Protein AF-A0A1P8NI81-F1 (afdb_monomer_lite)

pLDDT: mean 75.32, std 18.17, range [35.47, 97.44]

Radius of gyration: 16.67 Å; chains: 1; bounding box: 42×32×52 Å

Structure (mmCIF, N/CA/C/O backbone):
data_AF-A0A1P8NI81-F1
#
_entry.id   AF-A0A1P8NI81-F1
#
loop_
_atom_site.group_PDB
_atom_site.id
_atom_site.type_symbol
_atom_site.label_atom_id
_atom_site.label_alt_id
_atom_site.label_comp_id
_atom_site.label_asym_id
_atom_site.label_entity_id
_atom_site.label_seq_id
_atom_site.pdbx_PDB_ins_code
_atom_site.Cartn_x
_atom_site.Cartn_y
_atom_site.Cartn_z
_atom_site.occupancy
_atom_site.B_iso_or_equiv
_atom_site.auth_seq_id
_atom_site.auth_comp_id
_atom_site.auth_asym_id
_atom_site.auth_atom_id
_atom_site.pdbx_PDB_model_num
ATOM 1 N N . MET A 1 1 ? -16.068 -10.847 -36.412 1.00 41.38 1 MET A N 1
ATOM 2 C CA . MET A 1 1 ? -16.273 -10.519 -34.987 1.00 41.38 1 MET A CA 1
ATOM 3 C C . MET A 1 1 ? -14.932 -10.114 -34.403 1.00 41.38 1 MET A C 1
ATOM 5 O O . MET A 1 1 ? -14.066 -10.968 -34.270 1.00 41.38 1 MET A O 1
ATOM 9 N N . SER A 1 2 ? -14.713 -8.822 -34.163 1.00 49.78 2 SER A N 1
ATOM 10 C CA . SER A 1 2 ? -13.496 -8.338 -33.508 1.00 49.78 2 SER A CA 1
ATOM 11 C C . SER A 1 2 ? -13.609 -8.620 -32.011 1.00 49.78 2 SER A C 1
ATOM 13 O O . SER A 1 2 ? -14.360 -7.936 -31.317 1.00 49.78 2 SER A O 1
ATOM 15 N N . ARG A 1 3 ? -12.886 -9.623 -31.500 1.00 52.06 3 ARG A N 1
ATOM 16 C CA . ARG A 1 3 ? -12.558 -9.634 -30.069 1.00 52.06 3 ARG A CA 1
ATOM 17 C C . ARG A 1 3 ? -11.789 -8.346 -29.798 1.00 52.06 3 ARG A C 1
ATOM 19 O O . ARG A 1 3 ? -10.776 -8.092 -30.446 1.00 52.06 3 ARG A O 1
ATOM 26 N N . SER A 1 4 ? -12.344 -7.498 -28.944 1.00 59.03 4 SER A N 1
ATOM 27 C CA . SER A 1 4 ? -11.747 -6.221 -28.570 1.00 59.03 4 SER A CA 1
ATOM 28 C C . SER A 1 4 ? -10.329 -6.459 -28.041 1.00 59.03 4 SER A C 1
ATOM 30 O O . SER A 1 4 ? -10.131 -7.331 -27.197 1.00 59.03 4 SER A O 1
ATOM 32 N N . LEU A 1 5 ? -9.345 -5.682 -28.509 1.00 53.53 5 LEU A N 1
ATOM 33 C CA . LEU A 1 5 ? -7.965 -5.700 -27.995 1.00 53.53 5 LEU A CA 1
ATOM 34 C C . LEU A 1 5 ? -7.909 -5.559 -26.456 1.00 53.53 5 LEU A C 1
ATOM 36 O O . LEU A 1 5 ? -6.962 -6.025 -25.827 1.00 53.53 5 LEU A O 1
ATOM 40 N N . ALA A 1 6 ? -8.940 -4.955 -25.853 1.00 54.12 6 ALA A N 1
ATOM 41 C CA . ALA A 1 6 ? -9.062 -4.758 -24.413 1.00 54.12 6 ALA A CA 1
ATOM 42 C C . ALA A 1 6 ? -9.201 -6.068 -23.613 1.00 54.12 6 ALA A C 1
ATOM 44 O O . ALA A 1 6 ? -8.798 -6.099 -22.458 1.00 54.12 6 ALA A O 1
ATOM 45 N N . GLU A 1 7 ? -9.692 -7.166 -24.205 1.00 54.12 7 GLU A N 1
ATOM 46 C CA . GLU A 1 7 ? -9.741 -8.470 -23.514 1.00 54.12 7 GLU A CA 1
ATOM 47 C C . GLU A 1 7 ? -8.351 -9.117 -23.348 1.00 54.12 7 GLU A C 1
ATOM 49 O O . GLU A 1 7 ? -8.210 -10.099 -22.620 1.00 54.12 7 GLU A O 1
ATOM 54 N N . GLN A 1 8 ? -7.311 -8.599 -24.015 1.00 63.72 8 GLN A N 1
ATOM 55 C CA . GLN A 1 8 ? -5.968 -9.195 -24.001 1.00 63.72 8 GLN A CA 1
ATOM 56 C C . GLN A 1 8 ? -4.977 -8.458 -23.096 1.00 63.72 8 GLN A C 1
ATOM 58 O O . GLN A 1 8 ? -3.987 -9.058 -22.670 1.00 63.72 8 GLN A O 1
ATOM 63 N N . PHE A 1 9 ? -5.230 -7.187 -22.776 1.00 72.94 9 PHE A N 1
ATOM 64 C CA . PHE A 1 9 ? -4.355 -6.412 -21.905 1.00 72.94 9 PHE A CA 1
ATOM 65 C C . PHE A 1 9 ? -4.721 -6.635 -20.435 1.00 72.94 9 PHE A C 1
ATOM 67 O O . PHE A 1 9 ? -5.835 -6.355 -20.003 1.00 72.94 9 PHE A O 1
ATOM 74 N N . ASN A 1 10 ? -3.764 -7.129 -19.654 1.00 76.75 10 ASN A N 1
ATOM 75 C CA . ASN A 1 10 ? -3.894 -7.283 -18.211 1.00 76.75 10 ASN A CA 1
ATOM 76 C C . ASN A 1 10 ? -2.634 -6.707 -17.561 1.00 76.75 10 ASN A C 1
ATOM 78 O O . ASN A 1 10 ? -1.549 -7.271 -17.713 1.00 76.75 10 ASN A O 1
ATOM 82 N N . VAL A 1 11 ? -2.788 -5.596 -16.839 1.00 76.19 11 VAL A N 1
ATOM 83 C CA . VAL A 1 11 ? -1.671 -4.904 -16.182 1.00 76.19 11 VAL A CA 1
ATOM 84 C C . VAL A 1 11 ? -0.916 -5.819 -15.214 1.00 76.19 11 VAL A C 1
ATOM 86 O O . VAL A 1 11 ? 0.306 -5.775 -15.184 1.00 76.19 11 VAL A O 1
ATOM 89 N N . PHE A 1 12 ? -1.592 -6.747 -14.529 1.00 78.62 12 PHE A N 1
ATOM 90 C CA . PHE A 1 12 ? -0.947 -7.716 -13.638 1.00 78.62 12 PHE A CA 1
ATOM 91 C C . PHE A 1 12 ? -0.084 -8.735 -14.395 1.00 78.62 12 PHE A C 1
ATOM 93 O O . PH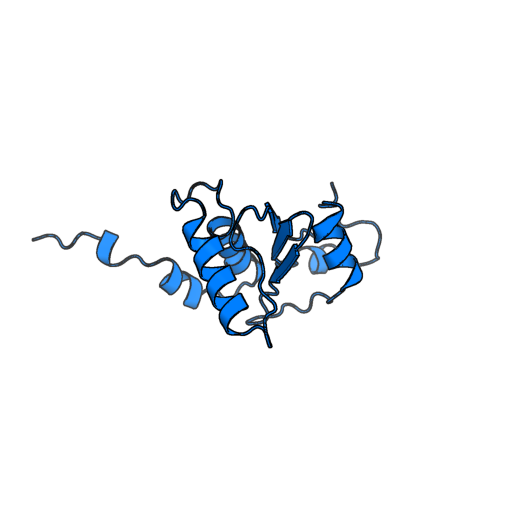E A 1 12 ? 0.948 -9.162 -13.884 1.00 78.62 12 PHE A O 1
ATOM 100 N N . ARG A 1 13 ? -0.448 -9.096 -15.637 1.00 77.44 13 ARG A N 1
ATOM 101 C CA . ARG A 1 13 ? 0.423 -9.918 -16.500 1.00 77.44 13 ARG A CA 1
ATOM 102 C C . ARG A 1 13 ? 1.669 -9.153 -16.933 1.00 77.44 13 ARG A C 1
ATOM 104 O O . ARG A 1 13 ? 2.735 -9.745 -17.007 1.00 77.44 13 ARG A O 1
ATOM 111 N N . VAL A 1 14 ? 1.542 -7.853 -17.200 1.00 77.25 14 VAL A N 1
ATOM 112 C CA . VAL A 1 14 ? 2.695 -6.993 -17.510 1.00 77.25 14 VAL A CA 1
ATOM 113 C C . VAL A 1 14 ? 3.596 -6.855 -16.281 1.00 77.25 14 VAL A C 1
ATOM 115 O O . VAL A 1 14 ? 4.801 -7.052 -16.392 1.00 77.25 14 VAL A O 1
ATOM 118 N N . MET A 1 15 ? 3.012 -6.608 -15.105 1.00 76.88 15 MET A N 1
ATOM 119 C CA . MET A 1 15 ? 3.740 -6.520 -13.836 1.00 76.88 15 MET A CA 1
ATOM 120 C C . MET A 1 15 ? 4.484 -7.812 -13.492 1.00 76.88 15 MET A C 1
ATOM 122 O O . MET A 1 15 ? 5.591 -7.740 -12.980 1.00 76.88 15 MET A O 1
ATOM 126 N N . HIS A 1 16 ? 3.943 -8.988 -13.824 1.00 74.62 16 HIS A N 1
ATOM 127 C CA . HIS A 1 16 ? 4.644 -10.261 -13.617 1.00 74.62 16 HIS A CA 1
ATOM 128 C C . HIS A 1 16 ? 5.995 -10.348 -14.353 1.00 74.62 16 HIS A C 1
ATOM 130 O O . HIS A 1 16 ? 6.876 -11.092 -13.934 1.00 74.62 16 HIS A O 1
ATOM 136 N N . HIS A 1 17 ? 6.170 -9.589 -15.439 1.00 73.00 17 HIS A N 1
ATOM 137 C CA . HIS A 1 17 ? 7.429 -9.502 -16.182 1.00 73.00 17 HIS A CA 1
ATOM 138 C C . HIS A 1 17 ? 8.306 -8.312 -15.761 1.00 73.00 17 HIS A C 1
ATOM 140 O O . HIS A 1 17 ? 9.407 -8.158 -16.286 1.00 73.00 17 HIS A O 1
ATOM 146 N N . GLY A 1 18 ? 7.827 -7.459 -14.852 1.00 67.62 18 GLY A N 1
ATOM 147 C CA . GLY A 1 18 ? 8.597 -6.346 -14.315 1.00 67.62 18 GLY A CA 1
ATOM 148 C C . GLY A 1 18 ? 9.697 -6.848 -13.384 1.00 67.62 18 GLY A C 1
ATOM 149 O O . GLY A 1 18 ? 9.441 -7.653 -12.496 1.00 67.62 18 GLY A O 1
ATOM 150 N N . THR A 1 19 ? 10.920 -6.362 -13.580 1.00 66.38 19 THR A N 1
ATOM 151 C CA . THR A 1 19 ? 12.090 -6.726 -12.763 1.00 66.38 19 THR A CA 1
ATOM 152 C C . THR A 1 19 ? 12.579 -5.585 -11.874 1.00 66.38 19 THR A C 1
ATOM 154 O O . THR A 1 19 ? 13.544 -5.770 -11.146 1.00 66.38 19 THR A O 1
ATOM 157 N N . HIS A 1 20 ? 11.946 -4.409 -11.939 1.00 72.38 20 HIS A N 1
ATOM 158 C CA . HIS A 1 20 ? 12.334 -3.229 -11.165 1.00 72.38 20 HIS A CA 1
ATOM 159 C C . HIS A 1 20 ? 11.371 -2.994 -10.000 1.00 72.38 20 HIS A C 1
ATOM 161 O O . HIS A 1 20 ? 10.186 -2.720 -10.224 1.00 72.38 20 HIS A O 1
ATOM 167 N N . GLU A 1 21 ? 11.902 -3.057 -8.777 1.00 73.88 21 GLU A N 1
ATOM 168 C CA . GLU A 1 21 ? 11.172 -2.909 -7.513 1.00 73.88 21 GLU A CA 1
ATOM 169 C C . GLU A 1 21 ? 10.314 -1.635 -7.503 1.00 73.88 21 GLU A C 1
ATOM 171 O O . GLU A 1 21 ? 9.089 -1.693 -7.354 1.00 73.88 21 GLU A O 1
ATOM 176 N N . LYS A 1 22 ? 10.932 -0.498 -7.838 1.00 76.44 22 LYS A N 1
ATOM 177 C CA . LYS A 1 22 ? 10.281 0.813 -7.924 1.00 76.44 22 LYS A CA 1
ATOM 178 C C . LYS A 1 22 ? 9.107 0.882 -8.900 1.00 76.44 22 LYS A C 1
ATOM 180 O O . LYS A 1 22 ? 8.103 1.535 -8.621 1.00 76.44 22 LYS A O 1
ATOM 185 N N . GLN A 1 23 ? 9.198 0.231 -10.062 1.00 78.00 23 GLN A N 1
ATOM 186 C CA . GLN A 1 23 ? 8.113 0.2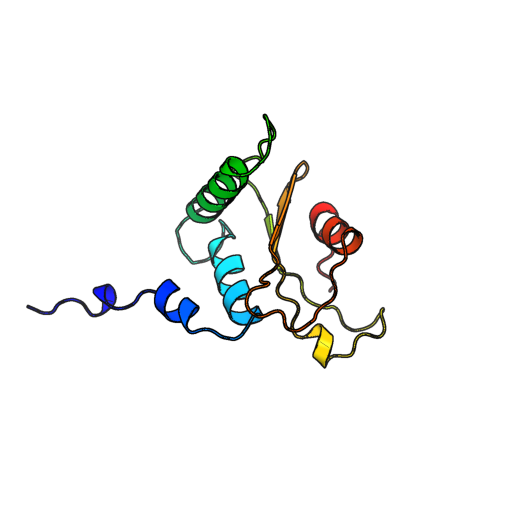64 -11.053 1.00 78.00 23 GLN A CA 1
ATOM 187 C C . GLN A 1 23 ? 6.878 -0.480 -10.545 1.00 78.00 23 GLN A C 1
ATOM 189 O O . GLN A 1 23 ? 5.755 -0.008 -10.726 1.00 78.00 23 GLN A O 1
ATOM 194 N N . LEU A 1 24 ? 7.091 -1.621 -9.890 1.00 80.81 24 LEU A N 1
ATOM 195 C CA . LEU A 1 24 ? 6.021 -2.390 -9.270 1.00 80.81 24 LEU A CA 1
ATOM 196 C C . LEU A 1 24 ? 5.399 -1.612 -8.110 1.00 80.81 24 LEU A C 1
ATOM 198 O O . LEU A 1 24 ? 4.175 -1.482 -8.062 1.00 80.81 24 LEU A O 1
ATOM 202 N N . SER A 1 25 ? 6.222 -1.018 -7.245 1.00 83.81 25 SER A N 1
ATOM 203 C CA . SER A 1 25 ? 5.735 -0.211 -6.128 1.00 83.81 25 SER A CA 1
ATOM 204 C C . SER A 1 25 ? 4.956 1.020 -6.574 1.00 83.81 25 SER A C 1
ATOM 206 O O . SER A 1 25 ? 3.917 1.301 -5.993 1.00 83.81 25 SER A O 1
ATOM 208 N N . ASN A 1 26 ? 5.343 1.691 -7.663 1.00 85.75 26 ASN A N 1
ATOM 209 C CA . ASN A 1 26 ? 4.554 2.798 -8.216 1.00 85.75 26 ASN A CA 1
ATOM 210 C C . ASN A 1 26 ? 3.138 2.355 -8.618 1.00 85.75 26 ASN A C 1
ATOM 212 O O . ASN A 1 26 ? 2.166 3.071 -8.374 1.00 85.75 26 ASN A O 1
ATOM 216 N N . VAL A 1 27 ? 3.002 1.175 -9.235 1.00 88.12 27 VAL A N 1
ATOM 217 C CA . VAL A 1 27 ? 1.685 0.651 -9.626 1.00 88.12 27 VAL A CA 1
ATOM 218 C C . VAL A 1 27 ? 0.876 0.247 -8.396 1.00 88.12 27 VAL A C 1
ATOM 220 O O . VAL A 1 27 ? -0.313 0.557 -8.331 1.00 88.12 27 VAL A O 1
ATOM 223 N N . PHE A 1 28 ? 1.494 -0.390 -7.399 1.00 89.81 28 PHE A N 1
ATOM 224 C CA . PHE A 1 28 ? 0.806 -0.722 -6.150 1.00 89.81 28 PHE A CA 1
ATOM 225 C C . PHE A 1 28 ? 0.406 0.527 -5.364 1.00 89.81 28 PHE A C 1
ATOM 227 O O . PHE A 1 28 ? -0.736 0.609 -4.927 1.00 89.81 28 PHE A O 1
ATOM 234 N N . ALA A 1 29 ? 1.278 1.528 -5.242 1.00 91.38 29 ALA A N 1
ATOM 235 C CA . ALA A 1 29 ? 0.970 2.797 -4.590 1.00 91.38 29 ALA A CA 1
ATOM 236 C C . ALA A 1 29 ? -0.180 3.522 -5.303 1.00 91.38 29 ALA A C 1
ATOM 238 O O . ALA A 1 29 ? -1.082 4.042 -4.644 1.00 91.38 29 ALA A O 1
ATOM 239 N N . TRP A 1 30 ? -0.196 3.495 -6.643 1.00 92.50 30 TRP A N 1
ATOM 240 C CA . TRP A 1 30 ? -1.313 3.997 -7.442 1.00 92.50 30 TRP A CA 1
ATOM 241 C C . TRP A 1 30 ? -2.607 3.238 -7.138 1.00 92.50 30 TRP A C 1
ATOM 243 O O . TRP A 1 30 ? -3.594 3.885 -6.818 1.00 92.50 30 TRP A O 1
ATOM 253 N N . LEU A 1 31 ? -2.602 1.899 -7.161 1.00 94.00 31 LEU A N 1
ATOM 254 C CA . LEU A 1 31 ? -3.786 1.068 -6.886 1.00 94.00 31 LEU A CA 1
ATOM 255 C C . LEU A 1 31 ? -4.292 1.168 -5.436 1.00 94.00 31 LEU A C 1
ATOM 257 O O . LEU A 1 31 ? -5.491 1.063 -5.193 1.00 94.00 31 LEU A O 1
ATOM 261 N N . LEU A 1 32 ? -3.397 1.334 -4.460 1.00 94.56 32 LEU A N 1
ATOM 262 C CA . LEU A 1 32 ? -3.734 1.420 -3.035 1.00 94.56 32 LEU A CA 1
ATOM 263 C C . LEU A 1 32 ? -4.288 2.798 -2.648 1.00 94.56 32 LEU A C 1
ATOM 265 O O . LEU A 1 32 ? -4.930 2.926 -1.600 1.00 94.56 32 LEU A O 1
ATOM 269 N N . ASN A 1 33 ? -4.035 3.834 -3.450 1.00 94.88 33 ASN A N 1
ATOM 270 C CA . ASN A 1 33 ? -4.511 5.184 -3.188 1.00 94.88 33 ASN A CA 1
ATOM 271 C C . ASN A 1 33 ? -5.959 5.351 -3.667 1.00 94.88 33 ASN A C 1
ATOM 273 O O . ASN A 1 33 ? -6.212 5.582 -4.841 1.00 94.88 33 ASN A O 1
ATOM 277 N N . SER A 1 34 ? -6.907 5.362 -2.728 1.00 95.25 34 SER A N 1
ATOM 278 C CA . SER A 1 34 ? -8.345 5.494 -3.018 1.00 95.25 34 SER A CA 1
ATOM 279 C C . SER A 1 34 ? -8.761 6.756 -3.789 1.00 95.25 34 SER A C 1
ATOM 281 O O . SER A 1 34 ? -9.871 6.815 -4.318 1.00 95.25 34 SER A O 1
ATOM 283 N N . THR A 1 35 ? -7.885 7.761 -3.863 1.00 94.12 35 THR A N 1
ATOM 284 C CA . THR A 1 35 ? -8.110 9.027 -4.580 1.00 94.12 35 THR A CA 1
ATOM 285 C C . THR A 1 35 ? -7.408 9.095 -5.939 1.00 94.12 35 THR A C 1
ATOM 287 O O . THR A 1 35 ? -7.478 10.118 -6.619 1.00 94.12 35 THR A O 1
ATOM 290 N N . ALA A 1 36 ? -6.708 8.032 -6.341 1.00 93.56 36 ALA A N 1
ATOM 291 C CA . ALA A 1 36 ? -5.965 7.997 -7.587 1.00 93.56 36 ALA A CA 1
ATOM 292 C C . ALA A 1 36 ? -6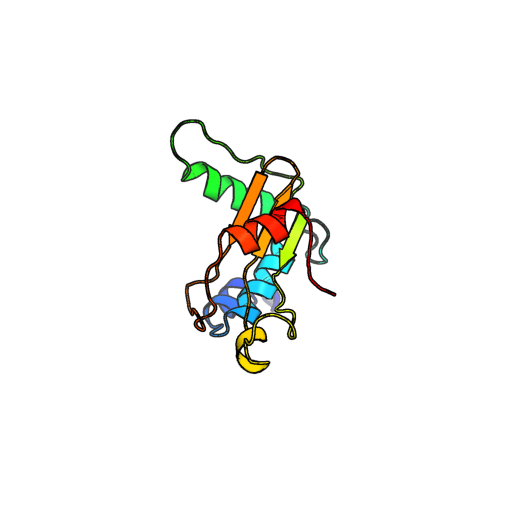.863 7.792 -8.820 1.00 93.56 36 ALA A C 1
ATOM 294 O O . ALA A 1 36 ? -8.050 7.477 -8.750 1.00 93.56 36 ALA A O 1
ATOM 295 N N . SER A 1 37 ? -6.257 7.966 -9.993 1.00 94.94 37 SER A N 1
ATOM 296 C CA . SER A 1 37 ? -6.931 7.976 -11.297 1.00 94.94 37 SER A CA 1
ATOM 297 C C . SER A 1 37 ? -7.390 6.606 -11.819 1.00 94.94 37 SER A C 1
ATOM 299 O O . SER A 1 37 ? -7.793 6.514 -12.973 1.00 94.94 37 SER A O 1
ATOM 301 N N . HIS A 1 38 ? -7.325 5.537 -11.020 1.00 92.75 38 HIS A N 1
ATOM 302 C CA . HIS A 1 38 ? -7.769 4.202 -11.445 1.00 92.75 38 HIS A CA 1
ATOM 303 C C . HIS A 1 38 ? -9.289 3.985 -11.332 1.00 92.75 38 HIS A C 1
ATOM 305 O O . HIS A 1 38 ? 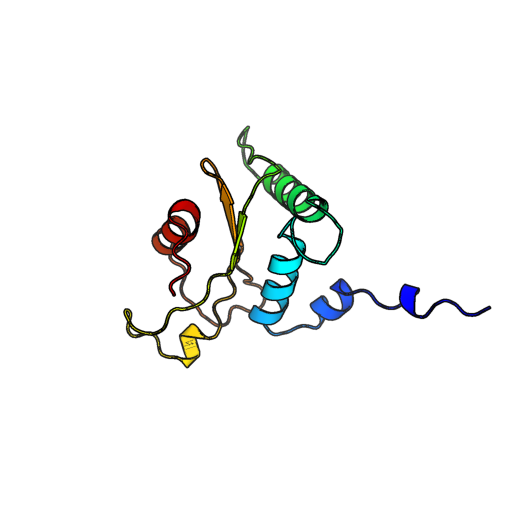-9.767 2.936 -11.749 1.00 92.75 38 HIS A O 1
ATOM 311 N N . GLU A 1 39 ? -10.047 4.924 -10.748 1.00 94.06 39 GLU A N 1
ATOM 312 C CA . GLU A 1 39 ? -11.524 4.884 -10.649 1.00 94.06 39 GLU A CA 1
ATOM 313 C C . GLU A 1 39 ? -12.104 3.675 -9.879 1.00 94.06 39 GLU A C 1
ATOM 315 O O . GLU A 1 39 ? -13.289 3.365 -9.980 1.00 94.06 39 GLU A O 1
ATOM 320 N N . LEU A 1 40 ? -11.292 3.006 -9.052 1.00 94.19 40 LEU A N 1
ATOM 321 C CA . LEU A 1 40 ? -11.727 1.852 -8.238 1.00 94.19 40 LEU A CA 1
ATOM 322 C C . LEU A 1 40 ? -12.156 2.243 -6.814 1.00 94.19 40 LEU A C 1
ATOM 324 O O . LEU A 1 40 ? -12.497 1.367 -6.019 1.00 94.19 40 LEU A O 1
ATOM 328 N N . GLY A 1 41 ? -12.109 3.535 -6.469 1.00 95.50 41 GLY A N 1
ATOM 329 C CA . GLY A 1 41 ? -12.291 3.992 -5.090 1.00 95.50 41 GLY A CA 1
ATOM 330 C C . GLY A 1 41 ? -11.316 3.287 -4.142 1.00 95.50 41 GLY A C 1
ATOM 331 O O . GLY A 1 41 ? -10.160 3.063 -4.487 1.00 95.50 41 GLY A O 1
ATOM 332 N N . ASP A 1 42 ? -11.781 2.876 -2.964 1.00 96.19 42 ASP A N 1
ATOM 333 C CA . ASP A 1 42 ? -10.978 2.141 -1.978 1.00 96.19 42 ASP A CA 1
ATOM 334 C C . ASP A 1 42 ? -10.995 0.613 -2.165 1.00 96.19 42 ASP A C 1
ATOM 336 O O . ASP A 1 42 ? -10.438 -0.106 -1.336 1.00 96.19 42 ASP A O 1
ATOM 340 N N . ALA A 1 43 ? -11.589 0.087 -3.245 1.00 96.94 43 ALA A N 1
ATOM 341 C CA . ALA A 1 43 ? -11.815 -1.351 -3.403 1.00 96.94 43 ALA A CA 1
ATOM 342 C C . ALA A 1 43 ? -10.520 -2.176 -3.311 1.00 96.94 43 ALA A C 1
ATOM 344 O O . ALA A 1 43 ? -10.487 -3.197 -2.624 1.00 96.94 43 ALA A O 1
ATOM 345 N N . PHE A 1 44 ? -9.445 -1.723 -3.963 1.00 95.50 44 PHE A N 1
ATOM 346 C CA . PHE A 1 44 ? -8.153 -2.411 -3.921 1.00 95.50 44 PHE A CA 1
ATOM 347 C C . PHE A 1 44 ? -7.519 -2.340 -2.523 1.00 95.50 44 PHE A C 1
ATOM 349 O O . PHE A 1 44 ? -7.081 -3.364 -2.000 1.00 95.50 44 PHE A O 1
ATOM 356 N N . GLN A 1 45 ? -7.541 -1.163 -1.883 1.00 95.88 45 GLN A N 1
ATOM 357 C CA . GLN A 1 45 ? -7.073 -0.974 -0.504 1.00 95.88 45 GLN A CA 1
ATOM 358 C C . GLN A 1 45 ? -7.822 -1.901 0.470 1.00 95.88 45 GLN A C 1
ATOM 360 O O . GLN A 1 45 ? -7.199 -2.553 1.307 1.00 95.88 45 GLN A O 1
ATOM 365 N N . ARG A 1 46 ? -9.147 -2.022 0.318 1.00 97.44 46 ARG A N 1
ATOM 366 C CA . ARG A 1 46 ? -10.000 -2.875 1.152 1.00 97.44 46 ARG A CA 1
ATOM 367 C C . ARG A 1 46 ? -9.661 -4.354 0.998 1.00 97.44 46 ARG A C 1
ATOM 369 O O . ARG A 1 46 ? -9.443 -5.023 2.001 1.00 97.44 46 ARG A O 1
ATOM 376 N N . ILE A 1 47 ? -9.566 -4.844 -0.241 1.00 97.00 47 ILE A N 1
ATOM 377 C CA . ILE A 1 47 ? -9.201 -6.241 -0.544 1.00 97.00 47 ILE A CA 1
ATOM 378 C C . ILE A 1 47 ? -7.820 -6.572 0.031 1.00 97.00 47 ILE A C 1
ATOM 380 O O . ILE A 1 47 ? -7.619 -7.637 0.613 1.00 97.00 47 ILE A O 1
ATOM 384 N N . PHE A 1 48 ? -6.868 -5.649 -0.104 1.00 95.50 48 PHE A N 1
ATOM 385 C CA . PHE A 1 48 ? -5.524 -5.822 0.432 1.00 95.50 48 PHE A CA 1
ATOM 386 C C . PHE A 1 48 ? -5.524 -5.937 1.966 1.00 95.50 48 PHE A C 1
ATOM 388 O O . PHE A 1 48 ? -4.942 -6.871 2.517 1.00 95.50 48 PHE A O 1
ATOM 395 N N . LEU A 1 49 ? -6.232 -5.045 2.665 1.00 96.38 49 LEU A N 1
ATOM 396 C CA . LEU A 1 49 ? -6.340 -5.070 4.130 1.00 96.38 49 LEU A CA 1
ATOM 397 C C . LEU A 1 49 ? -7.150 -6.266 4.649 1.00 96.38 49 LEU A C 1
ATOM 399 O O . LEU A 1 49 ? -6.858 -6.782 5.726 1.00 96.38 49 LEU A O 1
ATOM 403 N N . GLU A 1 50 ? -8.148 -6.733 3.897 1.00 96.69 50 GLU A N 1
ATOM 404 C CA . GLU A 1 50 ? -8.848 -7.992 4.175 1.00 96.69 50 GLU A CA 1
ATOM 405 C C . GLU A 1 50 ? -7.875 -9.167 4.128 1.00 96.69 50 GLU A C 1
ATOM 407 O O . GLU A 1 50 ? -7.800 -9.930 5.088 1.00 96.69 50 GLU A O 1
ATOM 412 N N . ARG A 1 51 ? -7.046 -9.243 3.079 1.00 95.31 51 ARG A N 1
ATOM 413 C CA . ARG A 1 51 ? -6.044 -10.302 2.945 1.00 95.31 51 ARG A CA 1
ATOM 414 C C . ARG A 1 51 ? -5.023 -10.293 4.082 1.00 95.31 51 ARG A C 1
ATOM 416 O O . ARG A 1 51 ? -4.661 -11.368 4.550 1.00 95.31 51 ARG A O 1
ATOM 423 N N . ILE A 1 52 ? -4.575 -9.116 4.527 1.00 93.94 52 ILE A N 1
ATOM 424 C CA . ILE A 1 52 ? -3.686 -8.995 5.696 1.00 93.94 52 ILE A CA 1
ATOM 425 C C . ILE A 1 52 ? -4.402 -9.486 6.953 1.00 93.94 52 ILE A C 1
ATOM 427 O O . ILE A 1 52 ? -3.851 -10.288 7.699 1.00 93.94 52 ILE A O 1
ATOM 431 N N . ASN A 1 53 ? -5.634 -9.029 7.181 1.00 95.38 53 ASN A N 1
ATOM 432 C CA . ASN A 1 53 ? -6.416 -9.409 8.355 1.00 95.38 53 ASN A CA 1
ATOM 433 C C . ASN A 1 53 ? -6.664 -10.917 8.455 1.00 95.38 53 ASN A C 1
ATOM 435 O O . ASN A 1 53 ? -6.713 -11.432 9.569 1.00 95.38 53 ASN A O 1
ATOM 439 N N . ASP A 1 54 ? -6.801 -11.614 7.326 1.00 94.25 54 ASP A N 1
ATOM 440 C CA . ASP A 1 54 ? -6.956 -13.072 7.298 1.00 94.25 54 ASP A CA 1
ATOM 441 C C . ASP A 1 54 ? -5.705 -13.819 7.798 1.00 94.25 54 ASP A C 1
ATOM 443 O O . ASP A 1 54 ? -5.811 -14.958 8.247 1.00 94.25 54 ASP A O 1
ATOM 447 N N . GLU A 1 55 ? -4.533 -13.179 7.753 1.00 92.88 55 GLU A N 1
ATOM 448 C CA . GLU A 1 55 ? -3.252 -13.735 8.213 1.00 92.88 55 GLU A CA 1
ATOM 449 C C . GLU A 1 55 ? -2.852 -13.239 9.616 1.00 92.88 55 GLU A C 1
ATOM 451 O O . GLU A 1 55 ? -1.894 -13.742 10.208 1.00 92.88 55 GLU A O 1
ATOM 456 N N . LEU A 1 56 ? -3.566 -12.257 10.182 1.00 90.56 56 LEU A N 1
ATOM 457 C CA . LEU A 1 56 ? -3.248 -11.734 11.509 1.00 90.56 56 LEU A CA 1
ATOM 458 C C . LEU A 1 56 ? -3.683 -12.703 12.621 1.00 90.56 56 LEU A C 1
ATOM 460 O O . LEU A 1 56 ? -4.786 -13.256 12.596 1.00 90.56 56 LEU A O 1
ATOM 464 N N . PRO A 1 57 ? -2.860 -12.877 13.669 1.00 89.19 57 PRO A N 1
ATOM 465 C CA . PRO A 1 57 ? -3.207 -13.745 14.780 1.00 89.19 57 PRO A CA 1
ATOM 466 C C . PRO A 1 57 ? -4.338 -13.165 15.647 1.00 89.19 57 PRO A C 1
ATOM 468 O O . PRO A 1 57 ? -4.331 -11.998 16.044 1.00 89.19 57 PRO A O 1
ATOM 471 N N . GLY A 1 58 ? -5.280 -14.044 16.006 1.00 71.50 58 GLY A N 1
ATOM 472 C CA . GLY A 1 58 ? -6.121 -13.978 17.208 1.00 71.50 58 GLY A CA 1
ATOM 473 C C . GLY A 1 58 ? -6.764 -12.629 17.548 1.00 71.50 58 GLY A C 1
ATOM 474 O O . GLY A 1 58 ? -6.376 -11.997 18.525 1.00 71.50 58 GLY A O 1
ATOM 475 N N . GLY A 1 59 ? -7.798 -12.221 16.804 1.00 75.12 59 GLY A N 1
ATOM 476 C CA . GLY A 1 59 ? -8.670 -11.087 17.159 1.00 75.12 59 GLY A CA 1
ATOM 477 C C . GLY A 1 59 ? -8.108 -9.699 16.836 1.00 75.12 59 GLY A C 1
ATOM 478 O O . GLY A 1 59 ? -8.858 -8.723 16.868 1.00 75.12 59 GLY A O 1
ATOM 479 N N . SER A 1 60 ? -6.831 -9.610 16.462 1.00 85.56 60 SER A N 1
ATOM 480 C CA . SER A 1 60 ? -6.241 -8.390 15.915 1.00 85.56 60 SER A CA 1
ATOM 481 C C . SER A 1 60 ? -6.809 -8.138 14.523 1.00 85.56 60 SER A C 1
ATOM 483 O O . SER A 1 60 ? -6.718 -8.999 13.651 1.00 85.56 60 SER A O 1
ATOM 485 N N . ARG A 1 61 ? -7.413 -6.967 14.309 1.00 92.56 61 ARG A N 1
ATOM 486 C CA . ARG A 1 61 ? -7.882 -6.544 12.987 1.00 92.56 61 ARG A CA 1
ATOM 487 C C . ARG A 1 61 ? -7.492 -5.104 12.735 1.00 92.56 61 ARG A C 1
ATOM 489 O O . ARG A 1 61 ? -7.793 -4.216 13.529 1.00 92.56 61 ARG A O 1
ATOM 496 N N . LEU A 1 62 ? -6.874 -4.889 11.590 1.00 94.44 62 LEU A N 1
ATOM 497 C CA . LEU A 1 62 ? -6.685 -3.581 11.010 1.00 94.44 62 LEU A CA 1
ATOM 498 C C . LEU A 1 62 ? -8.033 -3.063 10.495 1.00 94.44 62 LEU A C 1
ATOM 500 O O . LEU A 1 62 ? -8.801 -3.828 9.893 1.00 94.44 62 LEU A O 1
ATOM 504 N N . PRO A 1 63 ? -8.326 -1.765 10.675 1.00 96.06 63 PRO A N 1
ATOM 505 C CA . PRO A 1 63 ? -9.386 -1.108 9.928 1.00 96.06 63 PRO A CA 1
ATOM 506 C C . PRO A 1 63 ? -9.209 -1.336 8.422 1.00 96.06 63 PRO A C 1
ATOM 508 O O . PRO A 1 63 ? -8.084 -1.512 7.961 1.00 96.06 63 PRO A O 1
ATOM 511 N N . LEU A 1 64 ? -10.302 -1.318 7.659 1.00 96.06 64 LEU A N 1
ATOM 512 C CA . LEU A 1 64 ? -10.294 -1.653 6.227 1.00 96.06 64 LEU A CA 1
ATOM 513 C C . LEU A 1 64 ? -10.283 -0.436 5.289 1.00 96.06 64 LEU A C 1
ATOM 515 O O . LEU A 1 64 ? -10.303 -0.604 4.074 1.00 96.06 64 LEU A O 1
ATOM 519 N N . SER A 1 65 ? -10.307 0.779 5.836 1.00 93.75 65 SER A N 1
ATOM 520 C CA . SER A 1 65 ? -10.454 2.005 5.051 1.00 93.75 65 SER A CA 1
ATOM 521 C C . SER A 1 65 ? -9.798 3.211 5.720 1.00 93.75 65 SER A C 1
ATOM 523 O O . SER A 1 65 ? -9.366 3.157 6.882 1.00 93.75 65 SER A O 1
ATOM 525 N N . ASN A 1 66 ? -9.784 4.319 4.973 1.00 93.81 66 ASN A N 1
ATOM 526 C CA . ASN A 1 66 ? -9.241 5.620 5.360 1.00 93.81 66 ASN A CA 1
ATOM 527 C C . ASN A 1 66 ? -7.728 5.612 5.60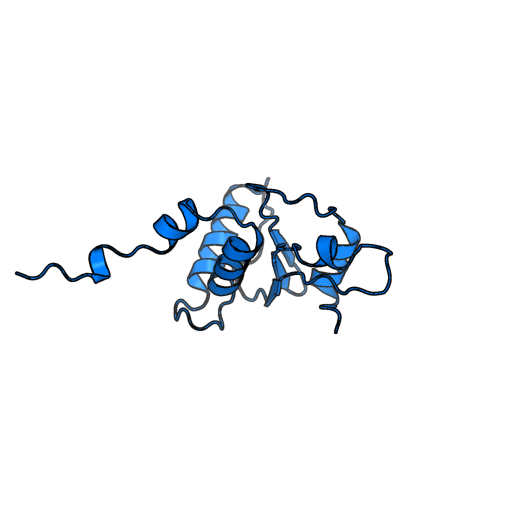2 1.00 93.81 66 ASN A C 1
ATOM 529 O O . ASN A 1 66 ? -7.237 6.409 6.401 1.00 93.81 66 ASN A O 1
ATOM 533 N N . TYR A 1 67 ? -6.991 4.735 4.917 1.00 94.88 67 TYR A N 1
ATOM 534 C CA . TYR A 1 67 ? -5.538 4.829 4.914 1.00 94.88 67 TYR A CA 1
ATOM 535 C C . TYR A 1 67 ? -5.093 5.834 3.863 1.00 94.88 67 TYR A C 1
ATOM 537 O O . TYR A 1 67 ? -5.468 5.749 2.688 1.00 94.88 67 TYR A O 1
ATOM 545 N N . ARG A 1 68 ? -4.244 6.759 4.295 1.00 93.69 68 ARG A N 1
ATOM 546 C CA . ARG A 1 68 ? -3.390 7.539 3.412 1.00 93.69 68 ARG A CA 1
ATOM 547 C C . ARG A 1 68 ? -2.269 6.638 2.906 1.00 93.69 68 ARG A C 1
ATOM 549 O O . ARG A 1 68 ? -1.729 5.851 3.674 1.00 93.69 68 ARG A O 1
ATOM 556 N N . VAL A 1 69 ? -1.911 6.786 1.637 1.00 91.50 69 VAL A N 1
ATOM 557 C CA . VAL A 1 69 ? -0.788 6.067 1.028 1.00 91.50 69 VAL A CA 1
ATOM 558 C C . VAL A 1 69 ? 0.374 7.032 0.841 1.00 91.50 69 VAL A C 1
ATOM 560 O O . VAL A 1 69 ? 0.200 8.118 0.286 1.00 91.50 69 VAL A O 1
ATOM 563 N N . VAL A 1 70 ? 1.546 6.634 1.317 1.00 86.75 70 VAL A N 1
ATOM 564 C CA . VAL A 1 70 ? 2.826 7.302 1.084 1.00 86.75 70 VAL A CA 1
ATOM 565 C C . VAL A 1 70 ? 3.763 6.276 0.490 1.00 86.75 70 VAL A C 1
ATOM 567 O O . VAL A 1 70 ? 3.804 5.142 0.953 1.00 86.75 70 VAL A O 1
ATOM 570 N N . GLN A 1 71 ? 4.508 6.678 -0.525 1.00 80.81 71 GLN A N 1
ATOM 571 C CA . GLN A 1 71 ? 5.656 5.916 -0.972 1.00 80.81 71 GLN A CA 1
ATOM 572 C C . GLN A 1 71 ? 6.887 6.584 -0.394 1.00 80.81 71 GLN A C 1
ATOM 574 O O . GLN A 1 71 ? 7.005 7.813 -0.426 1.00 80.81 71 GLN A O 1
ATOM 579 N N . GLU A 1 72 ? 7.762 5.781 0.179 1.00 70.56 72 GLU A N 1
ATOM 580 C CA . GLU A 1 72 ? 9.026 6.286 0.648 1.00 70.56 72 GLU A CA 1
ATOM 581 C C . GLU A 1 72 ? 9.854 6.784 -0.538 1.00 70.56 72 GLU A C 1
ATOM 583 O O . GLU A 1 72 ? 9.986 6.127 -1.568 1.00 70.56 72 GLU A O 1
ATOM 588 N N . VAL A 1 73 ? 10.371 7.999 -0.399 1.00 62.78 73 VAL A N 1
ATOM 589 C CA . VAL A 1 73 ? 11.301 8.604 -1.344 1.00 62.78 73 VAL A CA 1
ATOM 590 C C . VAL A 1 73 ? 12.543 8.890 -0.532 1.00 62.78 73 VAL A C 1
ATOM 592 O O . VAL A 1 73 ? 12.452 9.523 0.521 1.00 62.78 73 VAL A O 1
ATOM 595 N N . ALA A 1 74 ? 13.702 8.420 -0.979 1.00 52.53 74 ALA A N 1
ATOM 596 C CA . ALA A 1 74 ? 14.918 8.787 -0.287 1.00 52.53 74 ALA A CA 1
ATOM 597 C C . ALA A 1 74 ? 15.171 10.285 -0.445 1.00 52.53 74 ALA A C 1
ATOM 599 O O . ALA A 1 74 ? 15.270 10.819 -1.552 1.00 52.53 74 ALA A O 1
ATOM 600 N N . THR A 1 75 ? 15.307 10.956 0.687 1.00 45.06 75 THR A N 1
ATOM 601 C CA . THR A 1 75 ? 15.786 12.328 0.748 1.00 45.06 75 THR A CA 1
ATOM 602 C C . THR A 1 75 ? 17.294 12.316 0.940 1.00 45.06 75 THR A C 1
ATOM 604 O O . THR A 1 75 ? 17.804 12.109 2.040 1.00 45.06 75 THR A O 1
ATOM 607 N N . GLU A 1 76 ? 18.023 12.514 -0.147 1.00 47.22 76 GLU A N 1
ATOM 608 C CA . GLU A 1 76 ? 19.467 12.729 -0.140 1.00 47.22 76 GLU A CA 1
ATOM 609 C C . GLU A 1 76 ? 19.827 14.048 0.561 1.00 47.22 76 GLU A C 1
ATOM 611 O O . GLU A 1 76 ? 19.614 15.113 -0.013 1.00 47.22 76 GLU A O 1
ATOM 616 N N . ALA A 1 77 ? 20.382 13.976 1.781 1.00 41.69 77 ALA A N 1
ATOM 617 C CA . ALA A 1 77 ? 21.461 14.865 2.261 1.00 41.69 77 ALA A CA 1
ATOM 618 C C . ALA A 1 77 ? 21.954 14.573 3.694 1.00 41.69 77 ALA A C 1
ATOM 620 O O . ALA A 1 77 ? 23.037 15.041 4.038 1.00 41.69 77 ALA A O 1
ATOM 621 N N . ASN A 1 78 ? 21.218 13.848 4.549 1.00 44.44 78 ASN A N 1
ATOM 622 C CA . ASN A 1 78 ? 21.548 13.822 5.989 1.00 44.44 78 ASN A CA 1
ATOM 623 C C . ASN A 1 78 ? 22.156 12.525 6.548 1.00 44.44 78 ASN A C 1
ATOM 625 O O . ASN A 1 78 ? 22.603 12.546 7.691 1.00 44.44 78 ASN A O 1
ATOM 629 N N . GLU A 1 79 ? 22.238 11.429 5.784 1.00 48.47 79 GLU A N 1
ATOM 630 C CA . GLU A 1 79 ? 22.651 10.126 6.351 1.00 48.47 79 GLU A CA 1
ATOM 631 C C . GLU A 1 79 ? 23.768 9.392 5.589 1.00 48.47 79 GLU A C 1
ATOM 633 O O . GLU A 1 79 ? 24.009 8.214 5.823 1.00 48.47 79 GLU A O 1
ATOM 638 N N . GLY A 1 80 ? 24.500 10.067 4.695 1.00 46.59 80 GLY A N 1
ATOM 639 C CA . GLY A 1 80 ? 25.683 9.473 4.044 1.00 46.59 80 GLY A CA 1
ATOM 640 C C . GLY A 1 80 ? 25.393 8.302 3.091 1.00 46.59 80 GLY A C 1
ATOM 641 O O . GLY A 1 80 ? 26.323 7.617 2.669 1.00 46.59 80 GLY A O 1
ATOM 642 N N . ILE A 1 81 ? 24.122 8.088 2.745 1.00 46.28 81 ILE A N 1
ATOM 643 C CA . ILE A 1 81 ? 23.677 7.229 1.645 1.00 46.28 81 ILE A CA 1
ATOM 644 C C . ILE A 1 81 ? 23.980 7.980 0.338 1.00 46.28 81 ILE A C 1
ATOM 646 O O . ILE A 1 81 ? 23.824 9.198 0.288 1.00 46.28 81 ILE A O 1
ATOM 650 N N . SER A 1 82 ? 24.517 7.295 -0.674 1.00 47.72 82 SER A N 1
ATOM 651 C CA . SER A 1 82 ? 24.799 7.908 -1.976 1.00 47.72 82 SER A CA 1
ATOM 652 C C . SER A 1 82 ? 23.516 8.073 -2.794 1.00 47.72 82 SER A C 1
ATOM 654 O O . SER A 1 82 ? 22.660 7.191 -2.754 1.00 47.72 82 SER A O 1
ATOM 656 N N . VAL A 1 83 ? 23.453 9.127 -3.625 1.00 50.00 83 VAL A N 1
ATOM 657 C CA . VAL A 1 83 ? 22.352 9.455 -4.573 1.00 50.00 83 VAL A CA 1
ATOM 658 C C . VAL A 1 83 ? 21.811 8.249 -5.327 1.00 50.00 83 VAL A C 1
ATOM 660 O O . VAL A 1 83 ? 20.627 8.170 -5.640 1.00 50.00 83 VAL A O 1
ATOM 663 N N . GLU A 1 84 ? 22.683 7.290 -5.600 1.00 48.59 84 GLU A N 1
ATOM 664 C CA . GLU A 1 84 ? 22.379 6.054 -6.307 1.00 48.59 84 GLU A CA 1
ATOM 665 C C . GLU A 1 84 ? 21.642 5.024 -5.429 1.00 48.59 84 GLU A C 1
ATOM 667 O O . GLU A 1 84 ? 20.727 4.377 -5.923 1.00 48.59 84 GLU A O 1
ATOM 672 N N . ALA A 1 85 ? 21.966 4.912 -4.137 1.00 44.91 85 ALA A N 1
ATOM 673 C CA . ALA A 1 85 ? 21.296 4.027 -3.173 1.00 44.91 85 ALA A CA 1
ATOM 674 C C . ALA A 1 85 ? 19.983 4.621 -2.624 1.00 44.91 85 ALA A C 1
ATOM 676 O O . ALA A 1 85 ? 19.066 3.900 -2.244 1.00 44.91 85 ALA A O 1
ATOM 677 N N . ALA A 1 86 ? 19.860 5.946 -2.629 1.00 47.53 86 ALA A N 1
ATOM 678 C CA . ALA A 1 86 ? 18.617 6.657 -2.361 1.00 47.53 86 ALA A CA 1
ATOM 679 C C . ALA A 1 86 ? 17.580 6.519 -3.499 1.00 47.53 86 ALA A C 1
ATOM 681 O O . ALA A 1 86 ? 16.368 6.580 -3.291 1.00 47.53 86 ALA A O 1
ATOM 682 N N . ALA A 1 87 ? 18.021 6.312 -4.737 1.00 48.09 87 ALA A N 1
ATOM 683 C CA . ALA A 1 87 ? 17.125 6.341 -5.887 1.00 48.09 87 ALA A CA 1
ATOM 684 C C . ALA A 1 87 ? 16.117 5.172 -5.955 1.00 48.09 87 ALA A C 1
ATOM 686 O O . ALA A 1 87 ? 15.149 5.286 -6.720 1.00 48.09 87 ALA A O 1
ATOM 687 N N . ASP A 1 88 ? 16.302 4.108 -5.167 1.00 54.41 88 ASP A N 1
ATOM 688 C CA . ASP A 1 88 ? 15.598 2.826 -5.339 1.00 54.41 88 ASP A CA 1
ATOM 689 C C . ASP A 1 88 ? 14.645 2.447 -4.189 1.00 54.41 88 ASP A C 1
ATOM 691 O O . ASP A 1 88 ? 14.002 1.409 -4.223 1.00 54.41 88 ASP A O 1
ATOM 695 N N . ILE A 1 89 ? 14.430 3.331 -3.207 1.00 60.28 89 ILE A N 1
ATOM 696 C CA . ILE A 1 89 ? 13.469 3.030 -2.136 1.00 60.28 89 ILE A CA 1
ATOM 697 C C . ILE A 1 89 ? 12.039 2.991 -2.698 1.00 60.28 89 ILE A C 1
ATOM 699 O O . ILE A 1 89 ? 11.564 3.933 -3.346 1.00 60.28 89 ILE A O 1
ATOM 703 N N . ALA A 1 90 ? 11.369 1.865 -2.470 1.00 67.44 90 ALA A N 1
ATOM 704 C CA . ALA A 1 90 ? 10.102 1.510 -3.095 1.00 67.44 90 ALA A CA 1
ATOM 705 C C . ALA A 1 90 ? 9.031 1.098 -2.071 1.00 67.44 90 ALA A C 1
ATOM 707 O O . ALA A 1 90 ? 7.955 0.631 -2.456 1.00 67.44 90 ALA A O 1
ATOM 708 N N . ASP A 1 91 ? 9.309 1.285 -0.784 1.00 80.75 91 ASP A N 1
ATOM 709 C CA . ASP A 1 91 ? 8.409 0.899 0.292 1.00 80.75 91 ASP A CA 1
ATOM 710 C C . ASP A 1 91 ? 7.145 1.757 0.290 1.00 80.75 91 ASP A C 1
ATOM 712 O O . ASP A 1 91 ? 7.161 2.971 0.053 1.00 80.75 91 ASP A O 1
ATOM 716 N N . ILE A 1 92 ? 6.015 1.107 0.550 1.00 87.88 92 ILE A N 1
ATOM 717 C CA . ILE A 1 92 ? 4.705 1.752 0.583 1.00 87.88 92 ILE A CA 1
ATOM 718 C C . ILE A 1 92 ? 4.188 1.704 2.011 1.00 87.88 92 ILE A C 1
ATOM 720 O O . ILE A 1 92 ? 4.037 0.637 2.603 1.00 87.88 92 ILE A O 1
ATOM 724 N N . VAL A 1 93 ? 3.842 2.866 2.548 1.00 89.56 93 VAL A N 1
ATOM 725 C CA . VAL A 1 93 ? 3.227 3.005 3.862 1.00 89.56 93 VAL A CA 1
ATOM 726 C C . VAL A 1 93 ? 1.765 3.390 3.688 1.00 89.56 93 VAL A C 1
ATOM 728 O O . VAL A 1 93 ? 1.434 4.454 3.162 1.00 89.56 93 VAL A O 1
ATOM 731 N N . LEU A 1 94 ? 0.874 2.524 4.162 1.00 93.94 94 LEU A N 1
ATOM 732 C CA . LEU A 1 94 ? -0.523 2.852 4.393 1.00 93.94 94 LEU A CA 1
ATOM 733 C C . LEU A 1 94 ? -0.656 3.290 5.846 1.00 93.94 94 LEU A C 1
ATOM 735 O O . LEU A 1 94 ? -0.353 2.505 6.743 1.00 93.94 94 LEU A O 1
ATOM 739 N N . SER A 1 95 ? -1.158 4.494 6.112 1.00 93.19 95 SER A N 1
ATOM 740 C CA . SER A 1 95 ? -1.330 4.966 7.487 1.00 93.19 95 SER A CA 1
ATOM 741 C C . SER A 1 95 ? -2.648 5.677 7.762 1.00 93.19 95 SER A C 1
ATOM 743 O O . SER A 1 95 ? -3.261 6.314 6.904 1.00 93.19 95 SER A O 1
ATOM 745 N N . ARG A 1 96 ? -3.076 5.550 9.014 1.00 92.75 96 ARG A N 1
ATOM 746 C CA . ARG A 1 96 ? -4.182 6.255 9.660 1.00 92.75 96 ARG A CA 1
ATOM 747 C C . ARG A 1 96 ? -3.805 6.502 11.131 1.00 92.75 96 ARG A C 1
ATOM 749 O O . ARG A 1 96 ? -2.842 5.905 11.608 1.00 92.75 96 ARG A O 1
ATOM 756 N N . PRO A 1 97 ? -4.527 7.358 11.877 1.00 90.25 97 PRO A N 1
ATOM 757 C CA . PRO A 1 97 ? -4.093 7.772 13.218 1.00 90.25 97 PRO A CA 1
ATOM 758 C C . PRO A 1 97 ? -3.849 6.637 14.229 1.00 90.25 97 PRO A C 1
ATOM 760 O O . PRO A 1 97 ? -3.075 6.805 15.163 1.00 90.25 97 PRO A O 1
ATOM 763 N N . ASP A 1 98 ? -4.507 5.495 14.055 1.00 90.44 98 ASP A N 1
ATOM 764 C CA . ASP A 1 98 ? -4.509 4.335 14.953 1.00 90.44 98 ASP A CA 1
ATOM 765 C C . ASP A 1 98 ? -3.925 3.057 14.316 1.00 90.44 98 ASP A C 1
ATOM 767 O O . ASP A 1 98 ? -3.886 2.023 14.982 1.00 90.44 98 ASP A O 1
ATOM 771 N N . ALA A 1 99 ? -3.480 3.088 13.052 1.00 92.31 99 ALA A N 1
ATOM 772 C CA . ALA A 1 99 ? -2.939 1.909 12.370 1.00 92.31 99 ALA A CA 1
ATOM 773 C C . ALA A 1 99 ? -2.001 2.265 11.209 1.00 92.31 99 ALA A C 1
ATOM 775 O O . ALA A 1 99 ? -2.200 3.256 10.506 1.00 92.31 99 ALA A O 1
ATOM 776 N N . ALA A 1 100 ? -1.017 1.401 10.964 1.00 91.75 100 ALA A N 1
ATOM 777 C CA . ALA A 1 100 ? -0.117 1.504 9.825 1.00 91.75 100 ALA A CA 1
ATOM 778 C C . ALA A 1 100 ? 0.215 0.118 9.256 1.00 91.75 100 ALA A C 1
ATOM 780 O O . ALA A 1 100 ? 0.318 -0.854 10.004 1.00 91.75 100 ALA A O 1
ATOM 781 N N . VAL A 1 101 ? 0.389 0.048 7.937 1.00 91.44 101 VAL A N 1
ATOM 782 C CA . VAL A 1 101 ? 0.891 -1.118 7.202 1.00 91.44 101 VAL A CA 1
ATOM 783 C C . VAL A 1 101 ? 2.055 -0.654 6.343 1.00 91.44 101 VAL A C 1
ATOM 785 O O . VAL A 1 101 ? 1.919 0.313 5.598 1.00 91.44 101 VAL A O 1
ATOM 788 N N . VAL A 1 102 ? 3.177 -1.359 6.441 1.00 89.38 102 VAL A N 1
ATOM 789 C CA . VAL A 1 102 ? 4.359 -1.143 5.605 1.00 89.38 102 VAL A CA 1
ATOM 790 C C . VAL A 1 102 ? 4.449 -2.303 4.625 1.00 89.38 102 VAL A C 1
ATOM 792 O O . VAL A 1 102 ? 4.303 -3.461 5.021 1.00 89.38 102 VAL A O 1
ATOM 795 N N . VAL A 1 103 ? 4.628 -1.985 3.350 1.00 86.50 103 VAL A N 1
ATOM 796 C CA . VAL A 1 103 ? 4.761 -2.950 2.263 1.00 86.50 103 VAL A CA 1
ATOM 797 C C . VAL A 1 103 ? 6.146 -2.786 1.663 1.00 86.50 103 VAL A C 1
ATOM 799 O O . VAL A 1 103 ? 6.395 -1.817 0.950 1.00 86.50 103 VAL A O 1
ATOM 802 N N . GLU A 1 104 ? 7.007 -3.756 1.947 1.00 78.12 104 GLU A N 1
ATOM 803 C CA . GLU A 1 104 ? 8.316 -3.914 1.315 1.00 78.12 104 GLU A CA 1
ATOM 804 C C . GLU A 1 104 ? 8.163 -4.826 0.091 1.00 78.12 104 GLU A C 1
ATOM 806 O O . GLU A 1 104 ? 7.585 -5.919 0.176 1.00 78.12 104 GLU A O 1
ATOM 811 N N . ASN A 1 105 ? 8.668 -4.408 -1.068 1.00 70.25 105 ASN A N 1
ATOM 812 C CA . ASN A 1 105 ? 8.572 -5.199 -2.293 1.00 70.25 105 ASN A CA 1
ATOM 813 C C . ASN A 1 105 ? 9.790 -6.132 -2.451 1.00 70.25 105 ASN A C 1
ATOM 815 O O . ASN A 1 105 ? 10.577 -6.034 -3.383 1.00 70.25 105 ASN A O 1
ATOM 819 N N . PHE A 1 106 ? 9.912 -7.097 -1.536 1.00 56.09 106 PHE A N 1
ATOM 820 C CA . PHE A 1 106 ? 11.092 -7.961 -1.360 1.00 56.09 106 PHE A CA 1
ATOM 821 C C . PHE A 1 106 ? 11.399 -8.938 -2.522 1.00 56.09 106 PHE A C 1
ATOM 823 O O . PHE A 1 106 ? 12.432 -9.607 -2.521 1.00 56.09 106 PHE A O 1
ATOM 830 N N . GLY A 1 107 ? 10.519 -9.063 -3.525 1.00 52.91 107 GLY A N 1
ATOM 831 C CA . GLY A 1 107 ? 10.677 -10.034 -4.622 1.00 52.91 107 GLY A CA 1
ATOM 832 C C . GLY A 1 107 ? 11.933 -9.820 -5.477 1.00 52.91 107 GLY A C 1
ATOM 833 O O . GLY A 1 107 ? 12.459 -10.785 -6.035 1.00 52.91 107 GLY A O 1
ATOM 834 N N . THR A 1 108 ? 12.428 -8.580 -5.514 1.00 50.88 108 THR A N 1
ATOM 835 C CA . THR A 1 108 ? 13.680 -8.175 -6.162 1.00 50.88 108 THR A CA 1
ATOM 836 C C . THR A 1 108 ? 14.342 -7.086 -5.317 1.00 50.88 108 THR A C 1
ATOM 838 O O . THR A 1 108 ? 14.523 -5.982 -5.808 1.00 50.88 108 THR A O 1
ATOM 841 N N . SER A 1 109 ? 14.646 -7.385 -4.047 1.00 51.69 109 SER A N 1
ATOM 842 C CA . SER A 1 109 ? 15.288 -6.416 -3.146 1.00 51.69 109 SER A CA 1
ATOM 843 C C . SER A 1 109 ? 16.570 -5.861 -3.774 1.00 51.69 109 SER A C 1
ATOM 845 O O . SER A 1 109 ? 17.516 -6.611 -4.038 1.00 51.69 109 SER A O 1
ATOM 847 N N . ASP A 1 110 ? 16.593 -4.555 -4.024 1.00 53.62 110 ASP A N 1
ATOM 848 C CA . ASP A 1 110 ? 17.764 -3.820 -4.523 1.00 53.62 110 ASP A CA 1
ATOM 849 C C . ASP A 1 110 ? 18.802 -3.499 -3.422 1.00 53.62 110 ASP A C 1
ATOM 851 O O . ASP A 1 110 ? 19.885 -2.979 -3.703 1.00 53.62 110 ASP A O 1
ATOM 855 N N . GLY A 1 111 ? 18.522 -3.905 -2.179 1.00 50.91 111 GLY A N 1
ATOM 856 C CA . GLY A 1 111 ? 19.439 -3.809 -1.047 1.00 50.91 111 GLY A CA 1
ATOM 857 C C . GLY A 1 111 ? 19.291 -2.548 -0.194 1.00 50.91 111 GLY A C 1
ATOM 858 O O . GLY A 1 111 ? 20.215 -2.251 0.571 1.00 50.91 111 GLY A O 1
ATOM 859 N N . HIS A 1 112 ? 18.174 -1.813 -0.284 1.00 56.94 112 HIS A N 1
ATOM 860 C CA . HIS A 1 112 ? 17.882 -0.735 0.668 1.00 56.94 112 HIS A CA 1
ATOM 861 C C . HIS A 1 112 ? 17.637 -1.269 2.101 1.00 56.94 112 HIS A C 1
ATOM 863 O O . HIS A 1 112 ? 17.282 -2.427 2.327 1.00 56.94 112 HIS A O 1
ATOM 869 N N . GLY A 1 113 ? 17.999 -0.459 3.102 1.00 55.88 113 GLY A N 1
ATOM 870 C CA . GLY A 1 113 ? 18.033 -0.865 4.511 1.00 55.88 113 GLY A CA 1
ATOM 871 C C . GLY A 1 113 ? 16.674 -0.739 5.201 1.00 55.88 113 GLY A C 1
ATOM 872 O O . GLY A 1 113 ? 15.974 0.247 5.010 1.00 55.88 113 GLY A O 1
ATOM 873 N N . HIS A 1 114 ? 16.344 -1.700 6.067 1.00 65.00 114 HIS A N 1
ATOM 874 C CA . HIS A 1 114 ? 15.066 -1.743 6.778 1.00 65.00 114 HIS A CA 1
ATOM 875 C C . HIS A 1 114 ? 15.191 -1.013 8.124 1.00 65.00 114 HIS A C 1
ATOM 877 O O . HIS A 1 114 ? 16.013 -1.396 8.965 1.00 65.00 114 HIS A O 1
ATOM 883 N N . ASP A 1 115 ? 14.361 0.003 8.368 1.00 69.12 115 ASP A N 1
ATOM 884 C CA . ASP A 1 115 ? 14.365 0.749 9.632 1.00 69.12 115 ASP A CA 1
ATOM 885 C C . ASP A 1 115 ? 12.945 0.961 10.173 1.00 69.12 115 ASP A C 1
ATOM 887 O O . ASP A 1 115 ? 12.178 1.819 9.734 1.00 69.12 115 ASP A O 1
ATOM 891 N N . TYR A 1 116 ? 12.615 0.197 11.217 1.00 69.94 116 TYR A N 1
ATOM 892 C CA . TYR A 1 116 ? 11.345 0.303 11.930 1.00 69.94 116 TYR A CA 1
ATOM 893 C C . TYR A 1 116 ? 11.043 1.725 12.434 1.00 69.94 116 TYR A C 1
ATOM 895 O O . TYR A 1 116 ? 9.890 2.160 12.381 1.00 69.94 116 TYR A O 1
ATOM 903 N N . GLN A 1 117 ? 12.041 2.455 12.945 1.00 73.31 117 GLN A N 1
ATOM 904 C CA . GLN A 1 117 ? 11.820 3.821 13.424 1.00 73.31 117 GLN A CA 1
ATOM 905 C C . GLN A 1 117 ? 11.523 4.756 12.257 1.00 73.31 117 GLN A C 1
ATOM 907 O O . GLN A 1 117 ? 10.587 5.550 12.349 1.00 73.31 117 GLN A O 1
ATOM 912 N N . ARG A 1 118 ? 12.239 4.605 11.142 1.00 71.38 118 ARG A N 1
ATOM 913 C CA . ARG A 1 118 ? 11.983 5.353 9.907 1.00 71.38 118 ARG A CA 1
ATOM 914 C C . ARG A 1 118 ? 10.568 5.119 9.381 1.00 71.38 118 ARG A C 1
ATOM 916 O O . ARG A 1 118 ? 9.833 6.083 9.165 1.00 71.38 118 ARG A O 1
ATOM 923 N N . TYR A 1 119 ? 10.120 3.867 9.303 1.00 74.25 119 TYR A N 1
ATOM 924 C CA . TYR A 1 119 ? 8.746 3.550 8.897 1.00 74.25 119 TYR A CA 1
ATOM 925 C C . TYR A 1 119 ? 7.698 4.131 9.842 1.00 74.25 119 TYR A C 1
ATOM 927 O O . TYR A 1 119 ? 6.663 4.637 9.405 1.00 74.25 119 TYR A O 1
ATOM 935 N N . ARG A 1 120 ? 7.967 4.102 11.150 1.00 78.50 120 ARG A N 1
ATOM 936 C CA . ARG A 1 120 ? 7.078 4.685 12.153 1.00 78.50 120 ARG A CA 1
ATOM 937 C C . ARG A 1 120 ? 6.968 6.208 11.997 1.00 78.50 120 ARG A C 1
ATOM 939 O O . ARG A 1 120 ? 5.860 6.733 12.105 1.00 78.50 120 ARG A O 1
ATOM 946 N N . LEU A 1 121 ? 8.068 6.903 11.704 1.00 76.44 121 LEU A N 1
ATOM 947 C CA . LEU A 1 121 ? 8.063 8.345 11.422 1.00 76.44 121 LEU A CA 1
ATOM 948 C C . LEU A 1 121 ? 7.261 8.661 10.152 1.00 76.44 121 LEU A C 1
ATOM 950 O O . LEU A 1 121 ? 6.384 9.522 10.178 1.00 76.44 121 LEU A O 1
ATOM 954 N N . ILE A 1 122 ? 7.474 7.918 9.063 1.00 73.62 122 ILE A N 1
ATOM 955 C CA . ILE A 1 122 ? 6.703 8.090 7.818 1.00 73.62 122 ILE A CA 1
ATOM 956 C C . ILE A 1 122 ? 5.204 7.873 8.075 1.00 73.62 122 ILE A C 1
ATOM 958 O O . ILE A 1 122 ? 4.373 8.680 7.646 1.00 73.62 122 ILE A O 1
ATOM 962 N N . ALA A 1 123 ? 4.852 6.813 8.808 1.00 77.25 123 ALA A N 1
ATOM 963 C CA . ALA A 1 123 ? 3.469 6.438 9.074 1.00 77.25 123 ALA A CA 1
ATOM 964 C C . ALA A 1 123 ? 2.701 7.486 9.892 1.00 77.25 123 ALA A C 1
ATOM 966 O O . ALA A 1 123 ? 1.551 7.786 9.560 1.00 77.25 123 ALA A O 1
ATOM 967 N N . PHE A 1 124 ? 3.313 8.037 10.944 1.00 78.50 124 PHE A N 1
ATOM 968 C CA . PHE A 1 124 ? 2.602 8.861 11.931 1.00 78.50 124 PHE A CA 1
ATOM 969 C C . PHE A 1 124 ? 2.945 10.349 11.891 1.00 78.50 124 PHE A C 1
ATOM 971 O O . PHE A 1 124 ? 2.137 11.162 12.334 1.00 78.50 124 PHE A O 1
ATOM 978 N N . GLU A 1 125 ? 4.097 10.722 11.342 1.00 70.81 125 GLU A N 1
ATOM 979 C CA . GLU A 1 125 ? 4.549 12.117 11.281 1.00 70.81 125 GLU A CA 1
ATOM 980 C C . GLU A 1 125 ? 4.497 12.678 9.857 1.00 70.81 125 GLU A C 1
ATOM 982 O O . GLU A 1 125 ? 4.626 13.884 9.658 1.00 70.81 125 GLU A O 1
ATOM 987 N N . GLY A 1 126 ? 4.241 11.827 8.854 1.00 54.91 126 GLY A N 1
ATOM 988 C CA . GLY A 1 126 ? 4.030 12.257 7.474 1.00 54.91 126 GLY A CA 1
ATOM 989 C C . GLY A 1 126 ? 5.252 12.925 6.848 1.00 54.91 126 GLY A C 1
ATOM 990 O O . GLY A 1 126 ? 5.093 13.635 5.853 1.00 54.91 126 GLY A O 1
ATOM 991 N N . VAL A 1 127 ? 6.445 12.693 7.405 1.00 50.81 127 VAL A N 1
ATOM 992 C CA . VAL A 1 127 ? 7.722 13.179 6.878 1.00 50.81 127 VAL A CA 1
ATOM 993 C C . VAL A 1 127 ? 8.057 12.380 5.617 1.00 50.81 127 VAL A C 1
ATOM 995 O O . VAL A 1 127 ? 8.908 11.501 5.605 1.00 50.81 127 VAL A O 1
ATOM 998 N N . ALA A 1 128 ? 7.341 12.671 4.534 1.00 47.06 128 ALA A N 1
ATOM 999 C CA . ALA A 1 128 ? 7.941 12.621 3.216 1.00 47.06 128 ALA A CA 1
ATOM 1000 C C . ALA A 1 128 ? 8.860 13.840 3.188 1.00 47.06 128 ALA A C 1
ATOM 1002 O O . ALA A 1 128 ? 8.372 14.972 3.169 1.00 47.06 128 ALA A O 1
ATOM 1003 N N . GLY A 1 129 ? 10.164 13.622 3.351 1.00 41.16 129 GLY A N 1
ATOM 1004 C CA . GLY A 1 129 ? 11.112 14.723 3.292 1.00 41.16 129 GLY A CA 1
ATOM 1005 C C . GLY A 1 1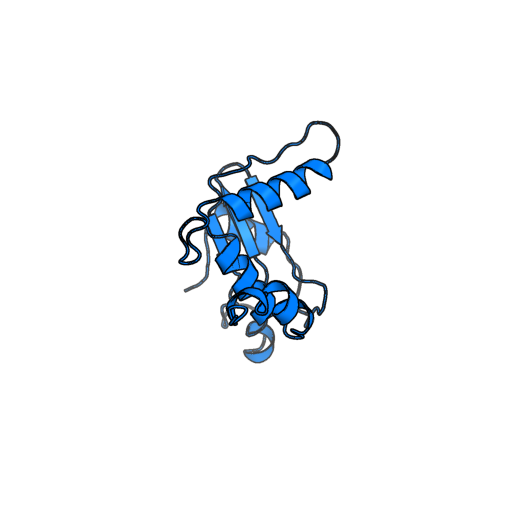29 ? 10.916 15.504 1.988 1.00 41.16 129 GLY A C 1
ATOM 1006 O O . GLY A 1 129 ? 10.640 14.927 0.934 1.00 41.16 129 GLY A O 1
ATOM 1007 N N . VAL A 1 130 ? 10.956 16.826 2.125 1.00 35.47 130 VAL A N 1
ATOM 1008 C CA . VAL A 1 130 ? 10.935 17.793 1.022 1.00 35.47 130 VAL A CA 1
ATOM 1009 C C . VAL A 1 130 ? 12.234 17.687 0.235 1.00 35.47 130 VAL A C 1
ATOM 1011 O O . VAL A 1 130 ? 13.284 17.520 0.898 1.00 35.47 130 VAL A O 1
#

Secondary structure (DSSP, 8-state):
----GGGT--HHHHHTT---HHHHHHHHHHHH-TTSTTS-TTHHHHHHHHHHHHHS-TT----SS--EEEE----TTSS---HHHHTT---EEEEETTEEEEE--GGG---PPP-HHHHHHHHHH-----

Foldseek 3Di:
DDPPPVVVDDVVVVVVPDQALQVNLVVVLQQCALPHPPPPRNVSQQVVQVVVQVVDPDPDHDDRDDWDKDQAQQDPDDDPDDPVLRHRRRWIWTEDQVDIDIDDSPPNDPDRDDDPVVNVCCRHVVPPPD

Sequence (130 aa):
MSRSLAEQFNVFRVMHHGTHEKQLSNVFAWLLNSTASHELGDAFQRIFLERINDELPGGSRLPLSNYRVVQEVATEANEGISVEAAADIADIVLSRPDAAVVVENFGTSDGHGHDYQRYRLIAFEGVAGV